Protein AF-A0A5B7EPD0-F1 (afdb_monomer_lite)

Foldseek 3Di:
DFQDKDFWADDPDPVPPLAADDDFDPCLLPQKDDPVQKDKDKDDPDDDDVNLHDDDDDPPCSVDDHDQDDDDPGHHIHGTIMIMDGDLPIAGHDCPVHSSPVSQVVVQVVCVVVVNPDDGSVRVRVVRDDDDDDDHDHD

Organism: Portunus trituberculatus (NCBI:txid210409)

Secondary structure (DSSP, 8-state):
-EEEEEE--PPPP-SSSTT-PPS--GGGG--EE-GGGEEEEEE-SS---TTTT-----TTGGGS--PPP---S-------EEEEEE-TT-EEPP-TTSTTHHHHHHHHHHHHHTT--S--HHHHHHHH-B--SS-----

Structure (mmCIF, N/CA/C/O backbone):
data_AF-A0A5B7EPD0-F1
#
_entry.id   AF-A0A5B7EPD0-F1
#
loop_
_atom_site.group_PDB
_atom_site.id
_atom_site.type_symbol
_atom_site.label_atom_id
_atom_site.label_alt_id
_atom_site.label_comp_id
_atom_site.label_asym_id
_atom_site.label_entity_id
_atom_site.label_seq_id
_atom_site.pdbx_PDB_ins_code
_atom_site.Cartn_x
_atom_site.Cartn_y
_atom_site.Cartn_z
_atom_site.occupancy
_atom_site.B_iso_or_equiv
_atom_site.auth_seq_id
_atom_site.auth_comp_id
_atom_site.auth_asym_id
_atom_site.auth_atom_id
_atom_site.pdbx_PDB_model_num
ATOM 1 N N . MET A 1 1 ? -12.508 -1.463 1.578 1.00 96.00 1 MET A N 1
ATOM 2 C CA . MET A 1 1 ? -12.039 -0.069 1.453 1.00 96.00 1 MET A CA 1
ATOM 3 C C . MET A 1 1 ? -11.020 0.059 0.327 1.00 96.00 1 MET A C 1
ATOM 5 O O . MET A 1 1 ? -10.185 -0.827 0.184 1.00 96.00 1 MET A O 1
ATOM 9 N N . ALA A 1 2 ? -11.069 1.138 -0.455 1.00 96.88 2 ALA A N 1
ATOM 10 C CA . ALA A 1 2 ? -9.892 1.661 -1.152 1.00 96.88 2 ALA A CA 1
ATOM 11 C C . ALA A 1 2 ? -9.134 2.552 -0.163 1.00 96.88 2 ALA A C 1
ATOM 13 O O . ALA A 1 2 ? -9.731 3.458 0.415 1.00 96.88 2 ALA A O 1
ATOM 14 N N . MET A 1 3 ? -7.854 2.266 0.065 1.00 96.56 3 MET A N 1
ATOM 15 C CA . MET A 1 3 ? -7.037 2.932 1.088 1.00 96.56 3 MET A CA 1
ATOM 16 C C . MET A 1 3 ? -6.075 3.941 0.470 1.00 96.56 3 MET A C 1
ATOM 18 O O . MET A 1 3 ? -5.915 5.053 0.969 1.00 96.56 3 MET A O 1
ATOM 22 N N . HIS A 1 4 ? -5.428 3.549 -0.626 1.00 94.88 4 HIS A N 1
ATOM 23 C CA . HIS A 1 4 ? -4.409 4.345 -1.294 1.00 94.88 4 HIS A CA 1
ATOM 24 C C . HIS A 1 4 ? -4.649 4.327 -2.802 1.00 94.88 4 HIS A C 1
ATOM 26 O O . HIS A 1 4 ? -5.023 3.294 -3.356 1.00 94.88 4 HIS A O 1
ATOM 32 N N . THR A 1 5 ? -4.448 5.460 -3.468 1.00 92.06 5 THR A N 1
ATOM 33 C CA . THR A 1 5 ? -4.597 5.616 -4.918 1.00 92.06 5 THR A CA 1
ATOM 34 C C . THR A 1 5 ? -3.416 6.416 -5.448 1.00 92.06 5 THR A C 1
ATOM 36 O O . THR A 1 5 ? -3.101 7.486 -4.929 1.00 92.06 5 THR A O 1
ATOM 39 N N . MET A 1 6 ? -2.758 5.901 -6.485 1.00 90.62 6 MET A N 1
ATOM 40 C CA . MET A 1 6 ? -1.645 6.576 -7.146 1.00 90.62 6 MET A CA 1
ATOM 41 C C . MET A 1 6 ? -1.818 6.522 -8.655 1.00 90.62 6 MET A C 1
ATOM 43 O O . MET A 1 6 ? -2.013 5.446 -9.217 1.00 90.62 6 MET A O 1
ATOM 47 N N . LEU A 1 7 ? -1.641 7.670 -9.306 1.00 86.69 7 LEU A N 1
ATOM 48 C CA . LEU A 1 7 ? -1.167 7.738 -10.682 1.00 86.69 7 LEU A CA 1
ATOM 49 C C . LEU A 1 7 ? 0.279 8.231 -10.605 1.00 86.69 7 LEU A C 1
ATOM 51 O O . LEU A 1 7 ? 0.543 9.369 -10.226 1.00 86.69 7 LEU A O 1
ATOM 55 N N . ILE A 1 8 ? 1.213 7.332 -10.879 1.00 83.12 8 ILE A N 1
ATOM 56 C CA . ILE A 1 8 ? 2.656 7.559 -10.755 1.00 83.12 8 ILE A CA 1
ATOM 57 C C . ILE A 1 8 ? 3.147 8.263 -12.058 1.00 83.12 8 ILE A C 1
ATOM 59 O O . ILE A 1 8 ? 2.374 8.334 -13.015 1.00 83.12 8 ILE A O 1
ATOM 63 N N . ASN A 1 9 ? 4.377 8.805 -12.180 1.00 79.56 9 ASN A N 1
ATOM 64 C CA . ASN A 1 9 ? 4.868 9.380 -13.459 1.00 79.56 9 ASN A CA 1
ATOM 65 C C . ASN A 1 9 ? 6.347 9.115 -13.789 1.00 79.56 9 ASN A C 1
ATOM 67 O O . ASN A 1 9 ? 7.182 9.270 -12.922 1.00 79.56 9 ASN A O 1
ATOM 71 N N . LYS A 1 10 ? 6.678 8.728 -15.033 1.00 68.62 10 LYS A N 1
ATOM 72 C CA . LYS A 1 10 ? 8.036 8.385 -15.479 1.00 68.62 10 LYS A CA 1
ATOM 73 C C . LYS A 1 10 ? 8.710 9.562 -16.208 1.00 68.62 10 LYS A C 1
ATOM 75 O O . LYS A 1 10 ? 8.200 9.951 -17.258 1.00 68.62 10 LYS A O 1
ATOM 80 N N . PRO A 1 11 ? 9.907 10.011 -15.788 1.00 64.12 11 PRO A N 1
ATOM 81 C CA . PRO A 1 11 ? 10.916 10.462 -16.737 1.00 64.12 11 PRO A CA 1
ATOM 82 C C . PRO A 1 11 ? 11.653 9.255 -17.358 1.00 64.12 11 PRO A C 1
ATOM 84 O O . PRO A 1 11 ? 11.981 8.306 -16.638 1.00 64.12 11 PRO A O 1
ATOM 87 N N . PRO A 1 12 ? 11.954 9.259 -18.668 1.00 61.62 12 PRO A N 1
ATOM 88 C CA . PRO A 1 12 ? 12.868 8.282 -19.258 1.00 61.62 12 PRO A CA 1
ATOM 89 C C . PRO A 1 12 ? 14.141 8.139 -18.414 1.00 61.62 12 PRO A C 1
ATOM 91 O O . PRO A 1 12 ? 14.619 9.122 -17.850 1.00 61.62 12 PRO A O 1
ATOM 94 N N . ASP A 1 13 ? 14.687 6.927 -18.314 1.00 61.44 13 ASP A N 1
ATOM 95 C CA . ASP A 1 13 ? 15.985 6.740 -17.663 1.00 61.44 13 ASP A CA 1
ATOM 96 C C . ASP A 1 13 ? 17.066 7.377 -18.554 1.00 61.44 13 ASP A C 1
ATOM 98 O O . ASP A 1 13 ? 17.181 6.964 -19.711 1.00 61.44 13 ASP A O 1
ATOM 102 N N . PRO A 1 14 ? 17.859 8.356 -18.080 1.00 61.84 14 PRO A N 1
ATOM 103 C CA . PRO A 1 14 ? 18.910 8.970 -18.891 1.00 61.84 14 PRO A CA 1
ATOM 104 C C . PRO A 1 14 ? 20.158 8.071 -19.026 1.00 61.84 14 PRO A C 1
ATOM 106 O O . PRO A 1 14 ? 21.208 8.536 -19.461 1.00 61.84 14 PRO A O 1
ATOM 109 N N . GLY A 1 15 ? 20.069 6.790 -18.643 1.00 59.56 15 GLY A N 1
ATOM 110 C CA . GLY A 1 15 ? 21.152 5.801 -18.682 1.00 59.56 15 GLY A CA 1
ATOM 111 C C . GLY A 1 15 ? 21.866 5.617 -17.339 1.00 59.56 15 GLY A C 1
ATOM 112 O O . GLY A 1 15 ? 22.681 4.709 -17.187 1.00 59.56 15 GLY A O 1
ATOM 113 N N . THR A 1 16 ? 21.532 6.441 -16.347 1.00 59.38 16 THR A N 1
ATOM 114 C CA . THR A 1 16 ? 22.122 6.464 -14.999 1.00 59.38 16 THR A CA 1
ATOM 115 C C . THR A 1 16 ? 21.513 5.434 -14.048 1.00 59.38 16 THR A C 1
ATOM 117 O O . THR A 1 16 ? 22.006 5.274 -12.935 1.00 59.38 16 THR A O 1
ATOM 120 N N . ARG A 1 17 ? 20.430 4.746 -14.443 1.00 56.56 17 ARG A N 1
ATOM 121 C CA . ARG A 1 17 ? 19.606 3.873 -13.580 1.00 56.56 17 ARG A CA 1
ATOM 122 C C . ARG A 1 17 ? 18.891 4.608 -12.444 1.00 56.56 17 ARG A C 1
ATOM 124 O O . ARG A 1 17 ? 18.197 3.961 -11.658 1.00 56.56 17 ARG A O 1
ATOM 131 N N . THR A 1 18 ? 18.953 5.941 -12.398 1.00 52.03 18 THR A N 1
ATOM 132 C CA . THR A 1 18 ? 18.246 6.790 -11.423 1.00 52.03 18 THR A CA 1
ATOM 133 C C . THR A 1 18 ? 16.755 6.922 -11.765 1.00 52.03 18 THR A C 1
ATOM 135 O O . THR A 1 18 ? 16.179 8.001 -11.738 1.00 52.03 18 THR A O 1
ATOM 138 N N . SER A 1 19 ? 16.091 5.814 -12.103 1.00 53.56 19 SER A N 1
ATOM 139 C CA . SER A 1 19 ? 14.648 5.776 -12.365 1.00 53.56 19 SER A CA 1
ATOM 140 C C . SER A 1 19 ? 13.935 4.544 -11.788 1.00 53.56 19 SER A C 1
ATOM 142 O O . SER A 1 19 ? 12.737 4.366 -12.038 1.00 53.56 19 SER A O 1
ATOM 144 N N . ARG A 1 20 ? 14.645 3.667 -11.060 1.00 61.88 20 ARG A N 1
ATOM 145 C CA . ARG A 1 20 ? 14.086 2.416 -10.520 1.00 61.88 20 ARG A CA 1
ATOM 146 C C . ARG A 1 20 ? 13.667 2.630 -9.074 1.00 61.88 20 ARG A C 1
ATOM 148 O O . ARG A 1 20 ? 14.521 2.822 -8.227 1.00 61.88 20 ARG A O 1
ATOM 155 N N . HIS A 1 21 ? 12.377 2.538 -8.777 1.00 68.38 21 HIS A N 1
ATOM 156 C CA . HIS A 1 21 ? 11.937 2.535 -7.382 1.00 68.38 21 HIS A CA 1
ATOM 157 C C . HIS A 1 21 ? 12.649 1.405 -6.602 1.00 68.38 21 HIS A C 1
ATOM 159 O O . HIS A 1 21 ? 12.774 0.308 -7.162 1.00 68.38 21 HIS A O 1
ATOM 165 N N . PRO A 1 22 ? 13.127 1.636 -5.363 1.00 75.50 22 PRO A N 1
ATOM 166 C CA . PRO A 1 22 ? 13.811 0.606 -4.589 1.00 75.50 22 PRO A CA 1
ATOM 167 C C . PRO A 1 22 ? 12.909 -0.606 -4.342 1.00 75.50 22 PRO A C 1
ATOM 169 O O . PRO A 1 22 ? 11.679 -0.503 -4.359 1.00 75.50 22 PRO A O 1
ATOM 172 N N . MET A 1 23 ? 13.518 -1.762 -4.076 1.00 83.25 23 MET A N 1
ATOM 173 C CA . MET A 1 23 ? 12.774 -2.910 -3.555 1.00 83.25 23 MET A CA 1
ATOM 174 C C . MET A 1 23 ? 12.232 -2.550 -2.170 1.00 83.25 23 MET A C 1
ATOM 176 O O . MET A 1 23 ? 13.001 -2.188 -1.287 1.00 83.25 23 MET A O 1
ATOM 180 N N . HIS A 1 24 ? 10.919 -2.644 -1.989 1.00 87.94 24 HIS A N 1
ATOM 181 C CA . HIS A 1 24 ? 10.232 -2.287 -0.749 1.00 87.94 24 HIS A CA 1
ATOM 182 C C . HIS A 1 24 ? 9.001 -3.181 -0.551 1.00 87.94 24 HIS A C 1
ATOM 184 O O . HIS A 1 24 ? 8.587 -3.918 -1.451 1.00 87.94 24 HIS A O 1
ATOM 190 N N . GLN A 1 25 ? 8.401 -3.103 0.634 1.00 92.38 25 GLN A N 1
ATOM 191 C CA . GLN A 1 25 ? 7.098 -3.689 0.931 1.00 92.38 25 GLN A CA 1
ATOM 192 C C . GLN A 1 25 ? 6.104 -2.545 1.159 1.00 92.38 25 GLN A C 1
ATOM 194 O O . GLN A 1 25 ? 6.259 -1.800 2.123 1.00 92.38 25 GLN A O 1
ATOM 199 N N . ASP A 1 26 ? 5.059 -2.434 0.327 1.00 94.56 26 ASP A N 1
ATOM 200 C CA . ASP A 1 26 ? 3.981 -1.429 0.468 1.00 94.56 26 ASP A CA 1
ATOM 201 C C . ASP A 1 26 ? 3.449 -1.322 1.912 1.00 94.56 26 ASP A C 1
ATOM 203 O O . ASP A 1 26 ? 3.138 -0.241 2.411 1.00 94.56 26 ASP A O 1
ATOM 207 N N . LEU A 1 27 ? 3.395 -2.464 2.610 1.00 95.81 27 LEU A N 1
ATOM 208 C CA . LEU A 1 27 ? 2.942 -2.593 3.994 1.00 95.81 27 LEU A CA 1
ATOM 209 C C . LEU A 1 27 ? 3.707 -1.691 4.982 1.00 95.81 27 LEU A C 1
ATOM 211 O O . LEU A 1 27 ? 3.126 -1.316 5.998 1.00 95.81 27 LEU A O 1
ATOM 215 N N . HIS A 1 28 ? 4.954 -1.303 4.683 1.00 93.44 28 HIS A N 1
ATOM 216 C CA . HIS A 1 28 ? 5.724 -0.339 5.477 1.00 93.44 28 HIS A CA 1
ATOM 217 C C . HIS A 1 28 ? 4.987 1.002 5.630 1.00 93.44 28 HIS A C 1
ATOM 219 O O . HIS A 1 28 ? 4.998 1.597 6.705 1.00 93.44 28 HIS A O 1
ATOM 225 N N . TYR A 1 29 ? 4.260 1.438 4.601 1.00 92.94 29 TYR A N 1
ATOM 226 C CA . TYR A 1 29 ? 3.498 2.688 4.614 1.00 92.94 29 TYR A CA 1
ATOM 227 C C . TYR A 1 29 ? 2.107 2.548 5.255 1.00 92.94 29 TYR A C 1
ATOM 229 O O . TYR A 1 29 ? 1.434 3.554 5.485 1.00 92.94 29 TYR A O 1
ATOM 237 N N . PHE A 1 30 ? 1.644 1.323 5.533 1.00 96.19 30 PHE A N 1
ATOM 238 C CA . PHE A 1 30 ? 0.260 1.043 5.929 1.00 96.19 30 PHE A CA 1
ATOM 239 C C . PHE A 1 30 ? 0.152 0.702 7.427 1.00 96.19 30 PHE A C 1
ATOM 241 O O . PHE A 1 30 ? 0.593 -0.377 7.843 1.00 96.19 30 PHE A O 1
ATOM 248 N N . PRO A 1 31 ? -0.489 1.552 8.254 1.00 96.44 31 PRO A N 1
ATOM 249 C CA . PRO A 1 31 ? -0.713 1.297 9.677 1.00 96.44 31 PRO A CA 1
ATOM 250 C C . PRO A 1 31 ? -1.984 0.467 9.921 1.00 96.44 31 PRO A C 1
ATOM 252 O O . PRO A 1 31 ? -2.710 0.716 10.878 1.00 96.44 31 PRO A O 1
ATOM 255 N N . PHE A 1 32 ? -2.304 -0.495 9.050 1.00 97.44 32 PHE A N 1
ATOM 256 C CA . PHE A 1 32 ? -3.483 -1.356 9.195 1.00 97.44 32 PHE A CA 1
ATOM 257 C C . PHE A 1 32 ? -3.178 -2.832 8.917 1.00 97.44 32 PHE A C 1
ATOM 259 O O . PHE A 1 32 ? -2.240 -3.164 8.184 1.00 97.44 32 PHE A O 1
ATOM 266 N N . ARG A 1 33 ? -3.926 -3.731 9.567 1.00 97.75 33 ARG A N 1
ATOM 267 C CA . ARG A 1 33 ? -3.695 -5.190 9.618 1.00 97.75 33 ARG A CA 1
ATOM 268 C C . ARG A 1 33 ? -5.028 -5.963 9.667 1.00 97.75 33 ARG A C 1
ATOM 270 O O . ARG A 1 33 ? -6.035 -5.366 10.030 1.00 97.75 33 ARG A O 1
ATOM 277 N N . PRO A 1 34 ? -5.063 -7.270 9.339 1.00 97.62 34 PRO A N 1
ATOM 278 C CA . PRO A 1 34 ? -3.947 -8.133 8.940 1.00 97.62 34 PRO A CA 1
ATOM 279 C C . PRO A 1 34 ? -3.520 -7.942 7.477 1.00 97.62 34 PRO A C 1
ATOM 281 O O . PRO A 1 34 ? -4.323 -7.627 6.601 1.00 97.62 34 PRO A O 1
ATOM 284 N N . ALA A 1 35 ? -2.229 -8.154 7.204 1.00 96.75 35 ALA A N 1
ATOM 285 C CA . ALA A 1 35 ? -1.629 -7.885 5.893 1.00 96.75 35 ALA A CA 1
ATOM 286 C C . ALA A 1 35 ? -2.187 -8.770 4.762 1.00 96.75 35 ALA A C 1
ATOM 288 O O . ALA A 1 35 ? -2.309 -8.319 3.629 1.00 96.75 35 ALA A O 1
ATOM 289 N N . ASN A 1 36 ? -2.600 -10.002 5.074 1.00 96.81 36 ASN A N 1
ATOM 290 C CA . ASN A 1 36 ? -3.217 -10.929 4.118 1.00 96.81 36 ASN A CA 1
ATOM 291 C C . ASN A 1 36 ? -4.638 -10.523 3.671 1.00 96.81 36 ASN A C 1
ATOM 293 O O . ASN A 1 36 ? -5.217 -11.192 2.818 1.00 96.81 36 ASN A O 1
ATOM 297 N N . ARG A 1 37 ? -5.205 -9.446 4.232 1.00 97.88 37 ARG A N 1
ATOM 298 C CA . ARG A 1 37 ? -6.467 -8.828 3.793 1.00 97.88 37 ARG A CA 1
ATOM 299 C C . ARG A 1 37 ? -6.250 -7.471 3.105 1.00 97.88 37 ARG A C 1
ATOM 301 O O . ARG A 1 37 ? -7.192 -6.686 2.988 1.00 97.88 37 ARG A O 1
ATOM 308 N N . ILE A 1 38 ? -5.023 -7.209 2.642 1.00 98.12 38 ILE A N 1
ATOM 309 C CA . ILE A 1 38 ? -4.615 -6.034 1.862 1.00 98.12 38 ILE A CA 1
ATOM 310 C C . ILE A 1 38 ? -4.102 -6.513 0.495 1.00 98.12 38 ILE A C 1
ATOM 312 O O . ILE A 1 38 ? -3.396 -7.516 0.415 1.00 98.12 38 ILE A O 1
ATOM 316 N N . VAL A 1 39 ? -4.441 -5.807 -0.585 1.00 97.94 39 VAL A N 1
ATOM 317 C CA . VAL A 1 39 ? -3.980 -6.126 -1.945 1.00 97.94 39 VAL A CA 1
ATOM 318 C C . VAL A 1 39 ? -3.723 -4.858 -2.760 1.00 97.94 39 VAL A C 1
ATOM 320 O O . VAL A 1 39 ? -4.513 -3.914 -2.724 1.00 97.94 39 VAL A O 1
ATOM 323 N N . CYS A 1 40 ? -2.625 -4.840 -3.516 1.00 97.19 40 CYS A N 1
ATOM 324 C CA . CYS A 1 40 ? -2.371 -3.833 -4.543 1.00 97.19 40 CYS A CA 1
ATOM 325 C C . CYS A 1 40 ? -2.984 -4.291 -5.873 1.00 97.19 40 CYS A C 1
ATOM 327 O O . CYS A 1 40 ? -2.625 -5.349 -6.391 1.00 97.19 40 CYS A O 1
ATOM 329 N N . ALA A 1 41 ? -3.888 -3.493 -6.436 1.00 96.00 41 ALA A N 1
ATOM 330 C CA . ALA A 1 41 ? -4.290 -3.601 -7.831 1.00 96.00 41 ALA A CA 1
ATOM 331 C C . ALA A 1 41 ? -3.470 -2.589 -8.639 1.00 96.00 41 ALA A C 1
ATOM 333 O O . ALA A 1 41 ? -3.744 -1.388 -8.599 1.00 96.00 41 ALA A O 1
ATOM 334 N N . TRP A 1 42 ? -2.450 -3.073 -9.344 1.00 94.31 42 TRP A N 1
ATOM 335 C CA . TRP A 1 42 ? -1.614 -2.281 -10.245 1.00 94.31 42 TRP A CA 1
ATOM 336 C C . TRP A 1 42 ? -2.000 -2.587 -11.692 1.00 94.31 42 TRP A C 1
ATOM 338 O O . TRP A 1 42 ? -2.090 -3.757 -12.067 1.00 94.31 42 TRP A O 1
ATOM 348 N N . THR A 1 43 ? -2.204 -1.551 -12.506 1.00 93.25 43 THR A N 1
ATOM 349 C CA . THR A 1 43 ? -2.647 -1.697 -13.899 1.00 93.25 43 THR A CA 1
ATOM 350 C C . THR A 1 43 ? -1.718 -0.938 -14.840 1.00 93.25 43 THR A C 1
ATOM 352 O O . THR A 1 43 ? -1.495 0.268 -14.691 1.00 93.25 43 THR A O 1
ATOM 355 N N . ALA A 1 44 ? -1.209 -1.643 -15.852 1.00 91.06 44 ALA A N 1
ATOM 356 C CA . ALA A 1 44 ? -0.464 -1.039 -16.948 1.00 91.06 44 ALA A CA 1
ATOM 357 C C . ALA A 1 44 ? -1.395 -0.158 -17.800 1.00 91.06 44 ALA A C 1
ATOM 359 O O . ALA A 1 44 ? -2.447 -0.608 -18.248 1.00 91.06 44 ALA A O 1
ATOM 360 N N . MET A 1 45 ? -0.999 1.096 -18.030 1.00 91.06 45 MET A N 1
ATOM 361 C CA . MET A 1 45 ? -1.721 2.052 -18.892 1.00 91.06 45 MET A CA 1
ATOM 362 C C . MET A 1 45 ? -1.114 2.162 -20.305 1.00 91.06 45 MET A C 1
ATOM 364 O O . MET A 1 45 ? -1.575 2.943 -21.129 1.00 91.06 45 MET A O 1
ATOM 368 N N . GLU A 1 46 ? -0.054 1.402 -20.562 1.00 87.44 46 GLU A N 1
ATOM 369 C CA . GLU A 1 46 ? 0.755 1.352 -21.782 1.00 87.44 46 GLU A CA 1
ATOM 370 C C . GLU A 1 46 ? 1.449 -0.024 -21.835 1.00 87.44 46 GLU A C 1
ATOM 372 O O . GLU A 1 46 ? 1.380 -0.785 -20.866 1.00 87.44 46 GLU A O 1
ATOM 377 N N . ASN A 1 47 ? 2.134 -0.364 -22.929 1.00 88.94 47 ASN A N 1
ATOM 378 C CA . ASN A 1 47 ? 2.919 -1.602 -22.985 1.00 88.94 47 ASN A CA 1
ATOM 379 C C . ASN A 1 47 ? 4.124 -1.513 -22.038 1.00 88.94 47 ASN A C 1
ATOM 381 O O . ASN A 1 47 ? 4.961 -0.622 -22.176 1.00 88.94 47 ASN A O 1
ATOM 385 N N . VAL A 1 48 ? 4.239 -2.454 -21.099 1.00 85.50 48 VAL A N 1
ATOM 386 C CA . VAL A 1 48 ? 5.289 -2.467 -20.071 1.00 85.50 48 VAL A CA 1
ATOM 387 C C . VAL A 1 48 ? 6.159 -3.717 -20.219 1.00 85.50 48 VAL A C 1
ATOM 389 O O . VAL A 1 48 ? 5.645 -4.830 -20.291 1.00 85.50 48 VAL A O 1
ATOM 392 N N . ASN A 1 49 ? 7.479 -3.529 -20.274 1.00 83.25 49 ASN A N 1
ATOM 393 C CA . ASN A 1 49 ? 8.482 -4.576 -20.474 1.00 83.25 49 ASN A CA 1
ATOM 394 C C . ASN A 1 49 ? 9.723 -4.329 -19.586 1.00 83.25 49 ASN A C 1
ATOM 396 O O . ASN A 1 49 ? 9.779 -3.369 -18.817 1.00 83.25 49 ASN A O 1
ATOM 400 N N . THR A 1 50 ? 10.724 -5.207 -19.655 1.00 82.19 50 THR A N 1
ATOM 401 C CA . THR A 1 50 ? 11.952 -5.096 -18.847 1.00 82.19 50 THR A CA 1
ATOM 402 C C . THR A 1 50 ? 12.782 -3.855 -19.186 1.00 82.19 50 THR A C 1
ATOM 404 O O . THR A 1 50 ? 13.319 -3.218 -18.282 1.00 82.19 50 THR A O 1
ATOM 407 N N . GLU A 1 51 ? 12.849 -3.480 -20.464 1.00 78.44 51 GLU A N 1
ATOM 408 C CA . GLU A 1 51 ? 13.595 -2.318 -20.967 1.00 78.44 51 GLU A CA 1
ATOM 409 C C . GLU A 1 51 ? 13.004 -0.994 -20.464 1.00 78.44 51 GLU A C 1
ATOM 411 O O . GLU A 1 51 ? 13.737 -0.101 -20.044 1.00 78.44 51 GLU A O 1
ATOM 416 N N . ASN A 1 52 ? 11.671 -0.883 -20.434 1.00 75.44 52 ASN A N 1
ATOM 417 C CA . ASN A 1 52 ? 10.951 0.292 -19.944 1.00 75.44 52 ASN A CA 1
ATOM 418 C C . ASN A 1 52 ? 10.591 0.228 -18.442 1.00 75.44 52 ASN A C 1
ATOM 420 O O . ASN A 1 52 ? 9.872 1.094 -17.926 1.00 75.44 52 ASN A O 1
ATOM 424 N N . GLY A 1 53 ? 11.168 -0.734 -17.715 1.00 74.69 53 GLY A N 1
ATOM 425 C CA . GLY A 1 53 ? 11.101 -0.826 -16.259 1.00 74.69 53 GLY A CA 1
ATOM 426 C C . GLY A 1 53 ? 9.744 -1.289 -15.736 1.00 74.69 53 GLY A C 1
ATOM 427 O O . GLY A 1 53 ? 9.067 -0.548 -15.019 1.00 74.69 53 GLY A O 1
ATOM 428 N N . CYS A 1 54 ? 9.371 -2.520 -16.086 1.00 84.38 54 CYS A N 1
ATOM 429 C CA . CYS A 1 54 ? 8.287 -3.266 -15.457 1.00 84.38 54 CYS A CA 1
ATOM 430 C C . CYS A 1 54 ? 8.470 -3.426 -13.939 1.00 84.38 54 CYS A C 1
ATOM 432 O O . CYS A 1 54 ? 9.551 -3.204 -13.391 1.00 84.38 54 CYS A O 1
ATOM 434 N N . LEU A 1 55 ? 7.406 -3.860 -13.255 1.00 87.50 55 LEU A N 1
ATOM 435 C CA . LEU A 1 55 ? 7.528 -4.310 -11.871 1.00 87.50 55 LEU A CA 1
ATOM 436 C C . LEU A 1 55 ? 8.472 -5.516 -11.789 1.00 87.50 55 LEU A C 1
ATOM 438 O O . LEU A 1 55 ? 8.399 -6.435 -12.606 1.00 87.50 55 LEU A O 1
ATOM 442 N N . PHE A 1 56 ? 9.315 -5.515 -10.763 1.00 87.00 56 PHE A N 1
ATOM 443 C CA . PHE A 1 56 ? 10.088 -6.672 -10.331 1.00 87.00 56 PHE A CA 1
ATOM 444 C C . PHE A 1 56 ? 9.495 -7.169 -9.016 1.00 87.00 56 PHE A C 1
ATOM 446 O O . PHE A 1 56 ? 9.104 -6.376 -8.162 1.00 87.00 56 PHE A O 1
ATOM 453 N N . VAL A 1 57 ? 9.415 -8.487 -8.858 1.00 91.69 57 VAL A N 1
ATOM 454 C CA . VAL A 1 57 ? 8.903 -9.136 -7.647 1.00 91.69 57 VAL A CA 1
ATOM 455 C C . VAL A 1 57 ? 9.867 -10.232 -7.221 1.00 91.69 57 VAL A C 1
ATOM 457 O O . VAL A 1 57 ? 10.496 -10.866 -8.066 1.00 91.69 57 VAL A O 1
ATOM 460 N N . LEU A 1 58 ? 9.954 -10.479 -5.914 1.00 91.94 58 LEU A N 1
ATOM 461 C CA . LEU A 1 58 ? 10.627 -11.649 -5.355 1.00 91.94 58 LEU A CA 1
ATOM 462 C C . LEU A 1 58 ? 9.552 -12.692 -4.998 1.00 91.94 58 LEU A C 1
ATOM 464 O O . LEU A 1 58 ? 8.834 -12.499 -4.013 1.00 91.94 58 LEU A O 1
ATOM 468 N N . PRO A 1 59 ? 9.367 -13.769 -5.787 1.00 96.81 59 PRO A N 1
ATOM 469 C CA . PRO A 1 59 ? 8.302 -14.734 -5.535 1.00 96.81 59 PRO A CA 1
ATOM 470 C C . PRO A 1 59 ? 8.409 -15.352 -4.136 1.00 96.81 59 PRO A C 1
ATOM 472 O O . PRO A 1 59 ? 9.478 -15.766 -3.702 1.00 96.81 59 PRO A O 1
ATOM 475 N N . GLY A 1 60 ? 7.282 -15.415 -3.425 1.00 96.62 60 GLY A N 1
ATOM 476 C CA . GLY A 1 60 ? 7.211 -15.964 -2.066 1.00 96.62 60 GLY A CA 1
ATOM 477 C C . GLY A 1 60 ? 7.529 -14.986 -0.926 1.00 96.62 60 GLY A C 1
ATOM 478 O O . GLY A 1 60 ? 7.183 -15.305 0.209 1.00 96.62 60 GLY A O 1
ATOM 479 N N . SER A 1 61 ? 8.076 -13.789 -1.188 1.00 94.88 61 SER A N 1
ATOM 480 C CA . SER A 1 61 ? 8.426 -12.813 -0.133 1.00 94.88 61 SER A CA 1
ATOM 481 C C . SER A 1 61 ? 7.239 -12.370 0.735 1.00 94.88 61 SER A C 1
ATOM 483 O O . SER A 1 61 ? 7.413 -12.065 1.909 1.00 94.88 61 SER A O 1
ATOM 485 N N . HIS A 1 62 ? 6.013 -12.428 0.203 1.00 95.88 62 HIS A N 1
ATOM 486 C CA . HIS A 1 62 ? 4.762 -12.171 0.932 1.00 95.88 62 HIS A CA 1
ATOM 487 C C . HIS A 1 62 ? 4.501 -13.120 2.122 1.00 95.88 62 HIS A C 1
ATOM 489 O O . HIS A 1 62 ? 3.563 -12.890 2.880 1.00 95.88 62 HIS A O 1
ATOM 495 N N . LYS A 1 63 ? 5.278 -14.204 2.260 1.00 95.75 63 LYS A N 1
ATOM 496 C CA . LYS A 1 63 ? 5.234 -15.136 3.400 1.00 95.75 63 LYS A CA 1
ATOM 497 C C . LYS A 1 63 ? 6.238 -14.787 4.506 1.00 95.75 63 LYS A C 1
ATOM 499 O O . LYS A 1 63 ? 6.218 -15.436 5.548 1.00 95.75 63 LYS A O 1
ATOM 504 N N . GLY A 1 64 ? 7.138 -13.836 4.251 1.00 93.69 64 GLY A N 1
ATOM 505 C CA . GLY A 1 64 ? 8.115 -13.342 5.217 1.00 93.69 64 GLY A CA 1
ATOM 506 C C . GLY A 1 64 ? 7.517 -12.334 6.199 1.00 93.69 64 GLY A C 1
ATOM 507 O O . GLY A 1 64 ? 6.301 -12.143 6.271 1.00 93.69 64 GLY A O 1
ATOM 508 N N . VAL A 1 65 ? 8.395 -11.679 6.954 1.00 93.88 65 VAL A N 1
ATOM 509 C CA . VAL A 1 65 ? 8.030 -10.589 7.868 1.00 93.88 65 VAL A CA 1
ATOM 510 C C . VAL A 1 65 ? 8.013 -9.238 7.139 1.00 93.88 65 VAL A C 1
ATOM 512 O O . VAL A 1 65 ? 8.313 -9.147 5.947 1.00 93.88 65 VAL A O 1
ATOM 515 N N . LEU A 1 66 ? 7.616 -8.178 7.849 1.00 92.50 66 LEU A N 1
ATOM 516 C CA . LEU A 1 66 ? 7.880 -6.808 7.415 1.00 92.50 66 LEU A CA 1
ATOM 517 C C . LEU A 1 66 ? 9.335 -6.479 7.761 1.00 92.50 66 LEU A C 1
ATOM 519 O O . LEU A 1 66 ? 9.677 -6.411 8.941 1.00 92.50 66 LEU A O 1
ATOM 523 N N . GLU A 1 67 ? 10.164 -6.296 6.742 1.00 90.81 67 GLU A N 1
ATOM 524 C CA . GLU A 1 67 ? 11.577 -5.961 6.896 1.00 90.81 67 GLU A CA 1
ATOM 525 C C . GLU A 1 67 ? 11.765 -4.482 7.295 1.00 90.81 67 GLU A C 1
ATOM 527 O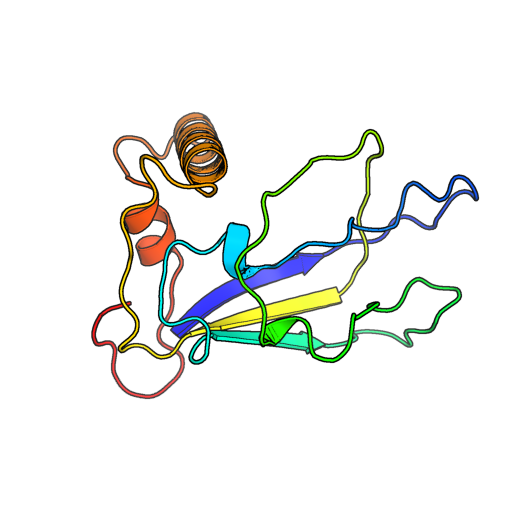 O . GLU A 1 67 ? 10.870 -3.651 7.075 1.00 90.81 67 GLU A O 1
ATOM 532 N N . PRO A 1 68 ? 12.920 -4.111 7.879 1.00 85.75 68 PRO A N 1
ATOM 533 C CA . PRO A 1 68 ? 13.322 -2.715 8.015 1.00 85.75 68 PRO A CA 1
ATOM 534 C C . PRO A 1 68 ? 13.364 -2.013 6.650 1.00 85.75 68 PRO A C 1
ATOM 536 O O . PRO A 1 68 ? 13.776 -2.598 5.650 1.00 85.75 68 PRO A O 1
ATOM 539 N N . HIS A 1 69 ? 12.943 -0.749 6.608 1.00 79.12 69 HIS A N 1
ATOM 540 C CA . HIS A 1 69 ? 12.974 0.055 5.389 1.00 79.12 69 HIS A CA 1
ATOM 541 C C . HIS A 1 69 ? 14.228 0.929 5.358 1.00 79.12 69 HIS A C 1
ATOM 543 O O . HIS A 1 69 ? 14.465 1.706 6.283 1.00 79.12 69 HIS A O 1
ATOM 549 N N . GLU A 1 70 ? 14.987 0.848 4.268 1.00 70.62 70 GLU A N 1
ATOM 550 C CA . GLU A 1 70 ? 16.153 1.692 4.010 1.00 70.62 70 GLU A CA 1
ATOM 551 C C . GLU A 1 70 ? 15.902 2.577 2.785 1.00 70.62 70 GLU A C 1
ATOM 553 O O . GLU A 1 70 ? 15.345 2.133 1.779 1.00 70.62 70 GLU A O 1
ATOM 558 N N . TYR A 1 71 ? 16.325 3.838 2.865 1.00 63.09 71 TYR A N 1
ATOM 559 C CA . TYR A 1 71 ? 16.329 4.761 1.733 1.00 63.09 71 TYR A CA 1
ATOM 560 C C . TYR A 1 71 ? 17.713 4.721 1.072 1.00 63.09 71 TYR A C 1
ATOM 562 O O . TYR A 1 71 ? 18.678 5.169 1.692 1.00 63.09 71 TYR A O 1
ATOM 570 N N . PRO A 1 72 ? 17.857 4.189 -0.154 1.00 64.00 72 PRO A N 1
ATOM 571 C CA . PRO A 1 72 ? 19.147 4.165 -0.823 1.00 64.00 72 PRO A CA 1
ATOM 572 C C . PRO A 1 72 ? 19.441 5.514 -1.509 1.00 64.00 72 PRO A C 1
ATOM 574 O O . PRO A 1 72 ? 18.529 6.273 -1.826 1.00 64.00 72 PRO A O 1
ATOM 577 N N . GLU A 1 73 ? 20.716 5.805 -1.773 1.00 57.50 73 GLU A N 1
ATOM 578 C CA . GLU A 1 73 ? 21.218 7.138 -2.175 1.00 57.50 73 GLU A CA 1
ATOM 579 C C . GLU A 1 73 ? 20.919 7.569 -3.640 1.00 57.50 73 GLU A C 1
ATOM 581 O O . GLU A 1 73 ? 21.765 8.162 -4.308 1.00 57.50 73 GLU A O 1
ATOM 586 N N . TRP A 1 74 ? 19.746 7.245 -4.199 1.00 57.44 74 TRP A N 1
ATOM 587 C CA . TRP A 1 74 ? 19.379 7.559 -5.592 1.00 57.44 74 TRP A CA 1
ATOM 588 C C . TRP A 1 74 ? 17.863 7.887 -5.733 1.00 57.44 74 TRP A C 1
ATOM 590 O O . TRP A 1 74 ? 17.033 7.324 -5.027 1.00 57.44 74 TRP A O 1
ATOM 600 N N . GLU A 1 75 ? 17.488 8.848 -6.603 1.00 45.44 75 GLU A N 1
ATOM 601 C CA . GLU A 1 75 ? 16.117 9.433 -6.714 1.00 45.44 75 GLU A CA 1
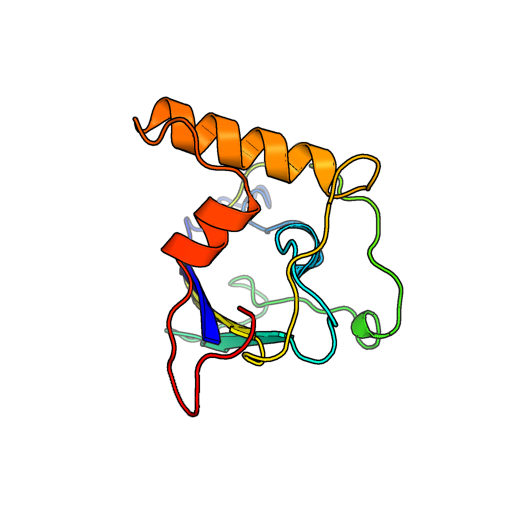ATOM 602 C C . GLU A 1 75 ? 15.337 8.998 -7.985 1.00 45.44 75 GLU A C 1
ATOM 604 O O . GLU A 1 75 ? 15.954 8.898 -9.049 1.00 45.44 75 GLU A O 1
ATOM 609 N N . HIS A 1 76 ? 14.001 8.752 -7.935 1.00 48.03 76 HIS A N 1
ATOM 610 C CA . HIS A 1 76 ? 13.221 8.042 -9.003 1.00 48.03 76 HIS A CA 1
ATOM 611 C C . HIS A 1 76 ? 11.706 8.337 -9.145 1.00 48.03 76 HIS A C 1
ATOM 613 O O . HIS A 1 76 ? 11.058 8.607 -8.140 1.00 48.03 76 HIS A O 1
ATOM 619 N N . PHE A 1 77 ? 11.102 8.037 -10.328 1.00 43.12 77 PHE A N 1
ATOM 620 C CA . PHE A 1 77 ? 9.637 7.831 -10.560 1.00 43.12 77 PHE A CA 1
ATOM 621 C C . PHE A 1 77 ? 9.283 6.976 -11.847 1.00 43.12 77 PHE A C 1
ATOM 623 O O . PHE A 1 77 ? 10.126 6.860 -12.738 1.00 43.12 77 PHE A O 1
ATOM 630 N N . ARG A 1 78 ? 8.056 6.393 -12.009 1.00 54.00 78 ARG A N 1
ATOM 631 C CA . ARG A 1 78 ? 7.537 5.621 -13.213 1.00 54.00 78 ARG A CA 1
ATOM 632 C C . ARG A 1 78 ? 5.991 5.702 -13.395 1.00 54.00 78 ARG A C 1
ATOM 634 O O . ARG A 1 78 ? 5.317 5.324 -12.460 1.00 54.00 78 ARG A O 1
ATOM 641 N N . LYS A 1 79 ? 5.381 6.068 -14.552 1.00 46.62 79 LYS A N 1
ATOM 642 C CA . LYS A 1 79 ? 3.898 6.040 -14.795 1.00 46.62 79 LYS A CA 1
ATOM 643 C C . LYS A 1 79 ? 3.298 4.644 -14.639 1.00 46.62 79 LYS A C 1
ATOM 645 O O . LYS A 1 79 ? 3.761 3.719 -15.303 1.00 46.62 79 LYS A O 1
ATOM 650 N N . ALA A 1 80 ? 2.242 4.559 -13.834 1.00 59.78 80 ALA A N 1
ATOM 651 C CA . ALA A 1 80 ? 1.264 3.477 -13.726 1.00 59.78 80 ALA A CA 1
ATOM 652 C C . ALA A 1 80 ? 0.069 3.989 -12.905 1.00 59.78 80 ALA A C 1
ATOM 654 O O . ALA A 1 80 ? 0.215 4.994 -12.203 1.00 59.78 80 ALA A O 1
ATOM 655 N N . ILE A 1 81 ? -1.070 3.291 -12.928 1.00 65.25 81 ILE A N 1
ATOM 656 C CA . ILE A 1 81 ? -2.109 3.479 -11.909 1.00 65.25 81 ILE A CA 1
ATOM 657 C C . ILE A 1 81 ? -2.087 2.300 -10.938 1.00 65.25 81 ILE A C 1
ATOM 659 O O . ILE A 1 81 ? -1.953 1.146 -11.345 1.00 65.25 81 ILE A O 1
ATOM 663 N N . SER A 1 82 ? -2.202 2.593 -9.646 1.00 84.56 82 SER A N 1
ATOM 664 C CA . SER A 1 82 ? -2.381 1.573 -8.616 1.00 84.56 82 SER A CA 1
ATOM 665 C C . SER A 1 82 ? -3.388 2.018 -7.567 1.00 84.56 82 SER A C 1
ATOM 667 O O . SER A 1 82 ? -3.503 3.206 -7.248 1.00 84.56 82 SER A O 1
ATOM 669 N N . CYS A 1 83 ? -4.127 1.050 -7.034 1.00 87.31 83 CYS A N 1
ATOM 670 C CA . CYS A 1 83 ? -4.953 1.237 -5.857 1.00 87.31 83 CYS A CA 1
ATOM 671 C C . CYS A 1 83 ? -4.721 0.095 -4.869 1.00 87.31 83 CYS A C 1
ATOM 673 O O . CYS A 1 83 ? -4.805 -1.081 -5.227 1.00 87.31 83 CYS A O 1
ATOM 675 N N . HIS A 1 84 ? -4.448 0.450 -3.617 1.00 95.69 84 HIS A N 1
ATOM 676 C CA . HIS A 1 84 ? -4.355 -0.500 -2.519 1.00 95.69 84 HIS A CA 1
ATOM 677 C C . HIS A 1 84 ? -5.711 -0.612 -1.840 1.00 95.69 84 HIS A C 1
ATOM 679 O O . HIS A 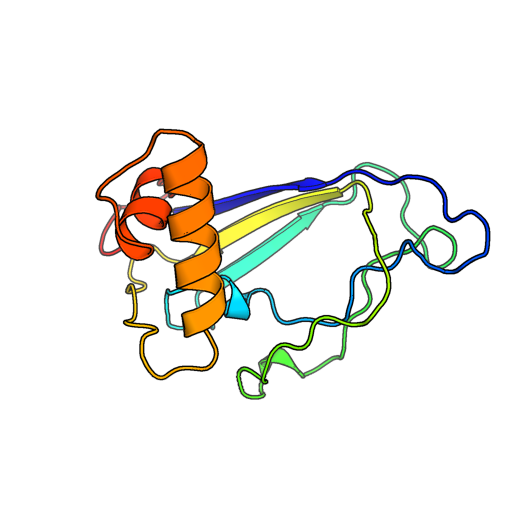1 84 ? -6.239 0.366 -1.300 1.00 95.69 84 HIS A O 1
ATOM 685 N N . TYR A 1 85 ? -6.261 -1.819 -1.860 1.00 96.81 85 TYR A N 1
ATOM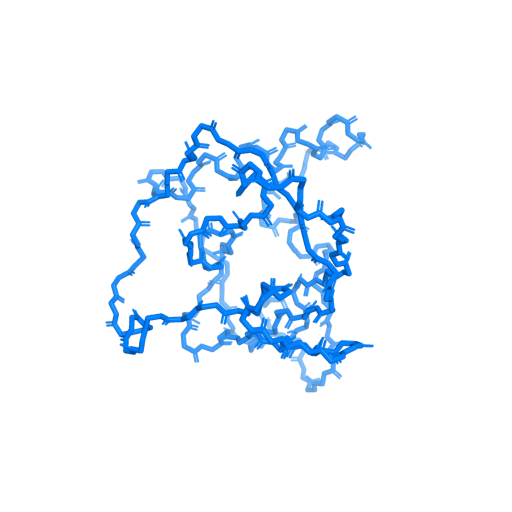 686 C CA . TYR A 1 85 ? -7.511 -2.165 -1.206 1.00 96.81 85 TYR A CA 1
ATOM 687 C C . TYR A 1 85 ? -7.233 -2.929 0.084 1.00 96.81 85 TYR A C 1
ATOM 689 O O . TYR A 1 85 ? -6.309 -3.737 0.153 1.00 96.81 85 TYR A O 1
ATOM 697 N N . ALA A 1 86 ? -8.076 -2.711 1.086 1.00 96.88 86 ALA A N 1
ATOM 698 C CA . ALA A 1 86 ? -8.114 -3.501 2.310 1.00 96.88 86 ALA A CA 1
ATOM 699 C C . ALA A 1 86 ? -9.552 -3.942 2.602 1.00 96.88 86 ALA A C 1
ATOM 701 O O . ALA A 1 86 ? -10.511 -3.242 2.250 1.00 96.88 86 ALA A O 1
ATOM 702 N N . ALA A 1 87 ? -9.716 -5.091 3.251 1.00 96.69 87 ALA A N 1
ATOM 703 C CA . ALA A 1 87 ? -10.997 -5.480 3.836 1.00 96.69 87 ALA A CA 1
ATOM 704 C C . ALA A 1 87 ? -11.437 -4.442 4.894 1.00 96.69 87 ALA A C 1
ATOM 706 O O . ALA A 1 87 ? -10.586 -3.864 5.569 1.00 96.69 87 ALA A O 1
ATOM 707 N N . SER A 1 88 ? -12.737 -4.147 5.012 1.00 95.88 88 SER A N 1
ATOM 708 C CA . SER A 1 88 ? -13.218 -3.107 5.942 1.00 95.88 88 SER A CA 1
ATOM 709 C C . SER A 1 88 ? -13.149 -3.535 7.407 1.00 95.88 88 SER A C 1
ATOM 711 O O . SER A 1 88 ? -13.182 -2.678 8.282 1.00 95.88 88 SER A O 1
ATOM 713 N N . GLU A 1 89 ? -13.001 -4.832 7.676 1.00 97.12 89 GLU A N 1
ATOM 714 C CA . GLU A 1 89 ? -12.839 -5.403 9.017 1.00 97.12 89 GLU A CA 1
ATOM 715 C C . GLU A 1 89 ? -11.391 -5.346 9.536 1.00 97.12 89 GLU A C 1
ATOM 717 O O . GL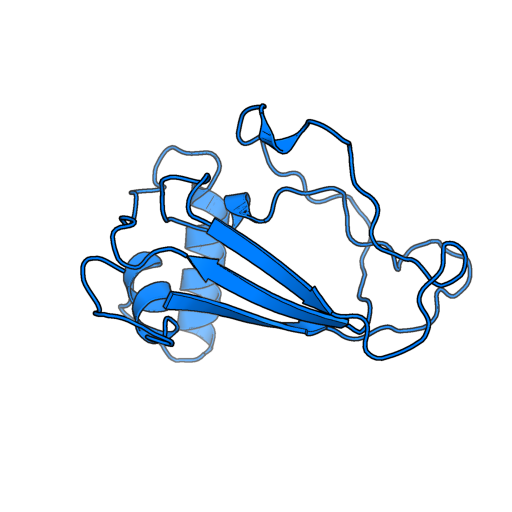U A 1 89 ? -11.146 -5.689 10.690 1.00 97.12 89 GLU A O 1
ATOM 722 N N . CYS A 1 90 ? -10.427 -4.934 8.704 1.00 97.62 90 CYS A N 1
ATOM 723 C CA . CYS A 1 90 ? -9.056 -4.677 9.144 1.00 97.62 90 CYS A CA 1
ATOM 724 C C . CYS A 1 90 ? -9.011 -3.574 10.218 1.00 97.62 90 CYS A C 1
ATOM 726 O O . CYS A 1 90 ? -9.898 -2.732 10.312 1.00 97.62 90 CYS A O 1
ATOM 728 N N . GLU A 1 91 ? -7.948 -3.539 11.011 1.00 97.12 91 GLU A N 1
ATOM 729 C CA . GLU A 1 91 ? -7.800 -2.601 12.124 1.00 97.12 91 GLU A CA 1
ATOM 730 C C . GLU A 1 91 ? -6.551 -1.740 11.964 1.00 97.12 91 GLU A C 1
ATOM 732 O O . GLU A 1 91 ? -5.530 -2.192 11.441 1.00 97.12 91 GLU A O 1
ATOM 737 N N . TYR A 1 92 ? -6.635 -0.497 12.439 1.00 96.69 92 TYR A N 1
ATOM 738 C CA . TYR A 1 92 ? -5.486 0.394 12.554 1.00 96.69 92 TYR A CA 1
ATOM 739 C C . TYR A 1 92 ? -4.625 0.005 13.755 1.00 96.69 92 TYR A C 1
ATOM 741 O O . TYR A 1 92 ? -5.129 -0.026 14.879 1.00 96.69 92 TYR A O 1
ATOM 749 N N . ILE A 1 93 ? -3.335 -0.224 13.522 1.00 96.00 93 ILE A N 1
ATOM 750 C CA . ILE A 1 93 ? -2.351 -0.547 14.560 1.00 96.00 93 ILE A CA 1
ATOM 751 C C . ILE A 1 93 ? -1.639 0.713 15.063 1.00 96.00 93 ILE A C 1
ATOM 753 O O . ILE A 1 93 ? -1.479 1.685 14.324 1.00 96.00 93 ILE A O 1
ATOM 757 N N . ASP A 1 94 ? -1.184 0.682 16.315 1.00 94.88 94 ASP A N 1
ATOM 758 C CA . ASP A 1 94 ? -0.180 1.634 16.788 1.00 94.88 94 ASP A CA 1
ATOM 759 C C . ASP A 1 94 ? 1.180 1.268 16.177 1.00 94.88 94 ASP A C 1
ATOM 761 O O . ASP A 1 94 ? 1.555 0.096 16.131 1.00 94.88 94 ASP A O 1
ATOM 765 N N . VAL A 1 95 ? 1.893 2.273 15.676 1.00 94.56 95 VAL A N 1
ATOM 766 C CA . VAL A 1 95 ? 3.194 2.126 15.006 1.00 94.56 95 VAL A CA 1
ATOM 767 C C . VAL A 1 95 ? 4.350 2.704 15.824 1.00 94.56 95 VAL A C 1
ATOM 769 O O . VAL A 1 95 ? 5.505 2.577 15.415 1.00 94.56 95 VAL A O 1
ATOM 772 N N . ARG A 1 96 ? 4.075 3.304 16.990 1.00 94.25 96 ARG A N 1
ATOM 773 C CA . ARG A 1 96 ? 5.104 3.783 17.926 1.00 94.25 96 ARG A CA 1
ATOM 774 C C . ARG A 1 96 ? 5.930 2.607 18.456 1.00 94.25 96 ARG A C 1
ATOM 776 O O . ARG A 1 96 ? 5.380 1.567 18.806 1.00 94.25 96 ARG A O 1
ATOM 783 N N . GLY A 1 97 ? 7.249 2.760 18.502 1.00 93.50 97 GLY A N 1
ATOM 784 C CA . GLY A 1 97 ? 8.196 1.701 18.852 1.00 93.50 97 GLY A CA 1
ATOM 785 C C . GLY A 1 97 ? 8.378 0.622 17.776 1.00 93.50 97 GLY A C 1
ATOM 786 O O . GLY A 1 97 ? 8.998 -0.401 18.056 1.00 93.50 97 GLY A O 1
ATOM 787 N N . THR A 1 98 ? 7.849 0.814 16.561 1.00 93.75 98 THR A N 1
ATOM 788 C CA . THR A 1 98 ? 7.969 -0.147 15.446 1.00 93.75 98 THR A CA 1
ATOM 789 C C . THR A 1 98 ? 8.825 0.410 14.307 1.00 93.75 98 THR A C 1
ATOM 791 O O . THR A 1 98 ? 9.082 1.612 14.234 1.00 93.75 98 THR A O 1
ATOM 794 N N . SER A 1 99 ? 9.192 -0.439 13.339 1.00 91.38 99 SER A N 1
ATOM 795 C CA . SER A 1 99 ? 9.861 -0.005 12.101 1.00 91.38 99 SER A CA 1
ATOM 796 C C . SER A 1 99 ? 9.046 0.994 11.263 1.00 91.38 99 SER A C 1
ATOM 798 O O . SER A 1 99 ? 9.604 1.621 10.368 1.00 91.38 99 SER A O 1
ATOM 800 N N . GLN A 1 100 ? 7.751 1.177 11.550 1.00 93.69 100 GLN A N 1
ATOM 801 C CA . GLN A 1 100 ? 6.859 2.122 10.869 1.00 93.69 100 GLN A CA 1
ATOM 802 C C . GLN A 1 100 ? 6.711 3.477 11.598 1.00 93.69 100 GLN A C 1
ATOM 804 O O . GLN A 1 100 ? 5.943 4.327 11.152 1.00 93.69 100 GLN A O 1
ATOM 809 N N . GLU A 1 101 ? 7.421 3.719 12.708 1.00 94.69 101 GLU A N 1
ATOM 810 C CA . GLU A 1 101 ? 7.291 4.981 13.457 1.00 94.69 101 GLU A CA 1
ATOM 811 C C . GLU A 1 101 ? 7.766 6.204 12.649 1.00 94.69 101 GLU A C 1
ATOM 813 O O . GLU A 1 101 ? 7.144 7.267 12.700 1.00 94.69 101 GLU A O 1
ATOM 818 N N . ASN A 1 102 ? 8.850 6.063 11.878 1.00 91.94 102 ASN A N 1
ATOM 819 C CA . ASN A 1 102 ? 9.429 7.175 11.118 1.00 91.94 102 ASN A CA 1
ATOM 820 C C . ASN A 1 102 ? 8.476 7.677 10.025 1.00 91.94 102 ASN A C 1
ATOM 822 O O . ASN A 1 102 ? 8.220 8.877 9.942 1.00 91.94 102 ASN A O 1
ATOM 826 N N . ILE A 1 103 ? 7.870 6.766 9.257 1.00 90.50 103 ILE A N 1
ATOM 827 C CA . ILE A 1 103 ? 6.922 7.135 8.200 1.00 90.50 103 ILE A CA 1
ATOM 828 C C . ILE A 1 103 ? 5.639 7.775 8.756 1.00 90.50 103 ILE A C 1
ATOM 830 O O . ILE A 1 103 ? 5.068 8.656 8.115 1.00 90.50 103 ILE A O 1
ATOM 834 N N . ALA A 1 104 ? 5.211 7.411 9.971 1.00 93.50 104 ALA A N 1
ATOM 835 C CA . ALA A 1 104 ? 4.104 8.094 10.640 1.00 93.50 104 ALA A CA 1
ATOM 836 C C . ALA A 1 104 ? 4.437 9.572 10.901 1.00 93.50 104 ALA A C 1
ATOM 838 O O . ALA A 1 104 ? 3.687 10.451 10.476 1.00 93.50 104 ALA A O 1
ATOM 839 N N . LYS A 1 105 ? 5.608 9.843 11.497 1.00 93.69 105 LYS A N 1
ATOM 840 C CA . LYS A 1 105 ? 6.102 11.207 11.756 1.00 93.69 105 LYS A CA 1
ATOM 841 C C . LYS A 1 105 ? 6.285 12.011 10.468 1.00 93.69 105 LYS A C 1
ATOM 843 O O . LYS A 1 105 ? 5.914 13.180 10.425 1.00 93.69 105 LYS A O 1
ATOM 848 N N . GLU A 1 106 ? 6.828 11.400 9.414 1.00 91.69 106 GLU A N 1
ATOM 849 C CA . GLU A 1 106 ? 6.985 12.037 8.098 1.00 91.69 106 GLU A CA 1
ATOM 850 C C . GLU A 1 106 ? 5.630 12.444 7.495 1.00 91.69 106 GLU A C 1
ATOM 852 O O . GLU A 1 106 ? 5.480 13.561 6.995 1.00 91.69 106 GLU A O 1
ATOM 857 N N . VAL A 1 107 ? 4.620 11.570 7.563 1.00 91.69 107 VAL A N 1
ATOM 858 C CA . VAL A 1 107 ? 3.282 11.843 7.013 1.00 91.69 107 VAL A CA 1
ATOM 859 C C . VAL A 1 107 ? 2.524 12.890 7.835 1.00 91.69 107 VAL A C 1
ATOM 861 O O . VAL A 1 107 ? 1.900 13.774 7.245 1.00 91.69 107 VAL A O 1
ATOM 864 N N . GLU A 1 108 ? 2.609 12.840 9.166 1.00 93.50 108 GLU A N 1
ATOM 865 C CA . GLU A 1 108 ? 2.052 13.860 10.068 1.00 93.50 108 GLU A CA 1
ATOM 866 C C . GLU A 1 108 ? 2.710 15.233 9.830 1.00 93.50 108 GLU A C 1
ATOM 868 O O . GLU A 1 108 ? 2.023 16.248 9.701 1.00 93.50 108 GLU A O 1
ATOM 873 N N . GLU A 1 109 ? 4.033 15.276 9.650 1.00 92.94 109 GLU A N 1
ATOM 874 C CA . GLU A 1 109 ? 4.769 16.501 9.327 1.00 92.94 109 GLU A CA 1
ATOM 875 C C . GLU A 1 109 ? 4.382 17.082 7.955 1.00 92.94 109 GLU A C 1
ATOM 877 O O . GLU A 1 109 ? 4.215 18.297 7.805 1.00 92.94 109 GLU A O 1
ATOM 882 N N . VAL A 1 110 ? 4.191 16.233 6.940 1.00 90.62 110 VAL A N 1
ATOM 883 C CA . VAL A 1 110 ? 3.708 16.663 5.617 1.00 90.62 110 VAL A CA 1
ATOM 884 C C . VAL A 1 110 ? 2.265 17.173 5.683 1.00 90.62 110 VAL A C 1
ATOM 886 O O . VAL A 1 110 ? 1.939 18.137 4.985 1.00 90.62 110 VAL A O 1
ATOM 889 N N . ALA A 1 111 ? 1.405 16.579 6.515 1.00 91.50 111 ALA A N 1
ATOM 890 C CA . ALA A 1 111 ? 0.045 17.065 6.748 1.00 91.50 111 ALA A CA 1
ATOM 891 C C . ALA A 1 111 ? 0.056 18.459 7.401 1.00 91.50 111 ALA A C 1
ATOM 893 O O . ALA A 1 111 ? -0.550 19.390 6.861 1.00 91.50 111 ALA A O 1
ATOM 894 N N . ARG A 1 112 ? 0.857 18.637 8.460 1.00 92.00 112 ARG A N 1
ATOM 895 C CA . ARG A 1 112 ? 1.067 19.913 9.163 1.00 92.00 112 ARG A CA 1
ATOM 896 C C . ARG A 1 112 ? 1.525 21.027 8.216 1.00 92.00 112 ARG A C 1
ATOM 898 O O . ARG A 1 112 ? 0.932 22.103 8.179 1.00 92.00 112 ARG A O 1
ATOM 905 N N . ARG A 1 113 ? 2.514 20.753 7.354 1.00 92.31 113 ARG A N 1
ATOM 906 C CA . ARG A 1 113 ? 2.990 21.701 6.316 1.00 92.31 113 ARG A CA 1
ATOM 907 C C . ARG A 1 113 ? 1.933 22.068 5.270 1.00 92.31 113 ARG A C 1
ATOM 909 O O . ARG A 1 113 ? 2.069 23.094 4.611 1.00 92.31 113 ARG A O 1
ATOM 916 N N . ARG A 1 114 ? 0.894 21.246 5.101 1.00 91.00 114 ARG A N 1
ATOM 917 C CA . ARG A 1 114 ? -0.250 21.492 4.204 1.00 91.00 114 ARG A CA 1
ATOM 918 C C . ARG A 1 114 ? -1.442 22.142 4.919 1.00 91.00 114 ARG A C 1
ATOM 920 O O . ARG A 1 114 ? -2.508 22.249 4.321 1.00 91.00 114 ARG A O 1
ATOM 927 N N . GLY A 1 115 ? -1.276 22.572 6.173 1.00 91.31 115 GLY A N 1
ATOM 928 C CA . GLY A 1 115 ? -2.333 23.187 6.981 1.00 91.31 115 GLY A CA 1
ATOM 929 C C . GLY A 1 115 ? -3.325 22.192 7.588 1.00 91.31 115 GLY A C 1
ATOM 930 O O . GLY A 1 115 ? -4.345 22.612 8.129 1.00 91.31 115 GLY A O 1
ATOM 931 N N . ILE A 1 116 ? -3.044 20.887 7.512 1.00 89.56 116 ILE A N 1
ATOM 932 C CA . ILE A 1 116 ? -3.823 19.838 8.176 1.00 89.56 116 ILE A CA 1
ATOM 933 C C . ILE A 1 116 ? -3.139 19.556 9.516 1.00 89.56 116 ILE A C 1
ATOM 935 O O . ILE A 1 116 ? -2.218 18.744 9.598 1.00 89.56 116 ILE A O 1
ATOM 939 N N . ASN A 1 117 ? -3.560 20.286 10.545 1.00 88.81 117 ASN A N 1
ATOM 940 C CA . ASN A 1 117 ? -3.044 20.154 11.907 1.00 88.81 117 ASN A CA 1
ATOM 941 C C . ASN A 1 117 ? -3.879 19.153 12.721 1.00 88.81 117 ASN A C 1
ATOM 943 O O . ASN A 1 117 ? -4.992 18.806 12.331 1.00 88.81 117 ASN A O 1
ATOM 947 N N . ASP A 1 118 ? -3.328 18.717 13.855 1.00 87.88 118 ASP A N 1
ATOM 948 C CA . ASP A 1 118 ? -4.021 17.969 14.915 1.00 87.88 118 ASP A CA 1
ATOM 949 C C . ASP A 1 118 ? -4.675 16.632 14.503 1.00 87.88 118 ASP A C 1
ATOM 951 O O . ASP A 1 118 ? -5.507 16.100 15.233 1.00 87.88 118 ASP A O 1
ATOM 955 N N . LEU A 1 119 ? -4.263 16.048 13.368 1.00 91.00 119 LEU A N 1
ATOM 956 C CA . LEU A 1 119 ? -4.639 14.691 12.956 1.00 91.00 119 LEU A CA 1
ATOM 957 C C . LEU A 1 119 ? -3.463 13.724 13.100 1.00 91.00 119 LEU A C 1
ATOM 959 O O . LEU A 1 119 ? -2.395 13.942 12.526 1.00 91.00 119 LEU A O 1
ATOM 963 N N . SER A 1 120 ? -3.695 12.612 13.794 1.00 91.94 120 SER A N 1
ATOM 964 C CA . SER A 1 120 ? -2.759 11.486 13.848 1.00 91.94 120 SER A CA 1
ATOM 965 C C . SER A 1 120 ? -2.656 10.754 12.507 1.00 91.94 120 SER A C 1
ATOM 967 O O . SER A 1 120 ? -3.565 10.793 11.671 1.00 91.94 120 SER A O 1
ATOM 969 N N . PHE A 1 121 ? -1.592 9.970 12.327 1.00 93.06 121 PHE A N 1
ATOM 970 C CA . PHE A 1 121 ? -1.389 9.109 11.160 1.00 93.06 121 PHE A CA 1
ATOM 971 C C . PHE A 1 121 ? -2.607 8.212 10.865 1.00 93.06 121 PHE A C 1
ATOM 973 O O . PHE A 1 121 ? -3.007 8.059 9.710 1.00 93.06 121 PHE A O 1
ATOM 980 N N . LYS A 1 122 ? -3.267 7.685 11.907 1.00 93.25 122 LYS A N 1
ATOM 981 C CA . LYS A 1 122 ? -4.513 6.906 11.796 1.00 93.25 122 LYS A CA 1
ATOM 982 C C . LYS A 1 122 ? -5.665 7.723 11.205 1.00 93.25 122 L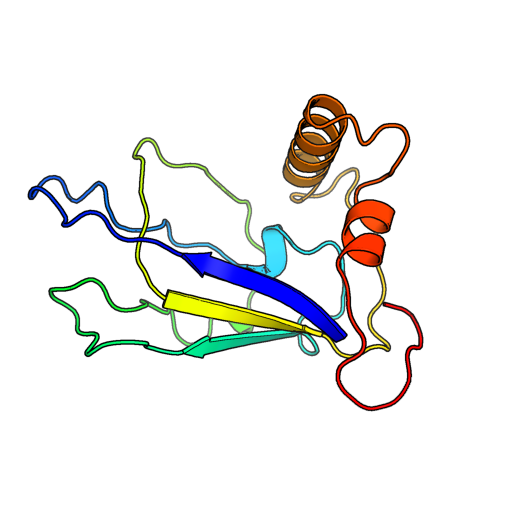YS A C 1
ATOM 984 O O . LYS A 1 122 ? -6.385 7.234 10.335 1.00 93.25 122 LYS A O 1
ATOM 989 N N . GLU A 1 123 ? -5.855 8.953 11.667 1.00 93.62 123 GLU A N 1
ATOM 990 C CA . GLU A 1 123 ? -6.933 9.834 11.202 1.00 93.62 123 GLU A CA 1
ATOM 991 C C . GLU A 1 123 ? -6.684 10.325 9.776 1.00 93.62 123 GLU A C 1
ATOM 993 O O . GLU A 1 123 ? -7.614 10.351 8.970 1.00 93.62 123 GLU A O 1
ATOM 998 N N . LEU A 1 124 ? -5.426 10.596 9.418 1.00 93.94 124 LEU A N 1
ATOM 999 C CA . LEU A 1 124 ? -5.022 10.904 8.045 1.00 93.94 124 LEU A CA 1
ATOM 1000 C C . LEU A 1 124 ? -5.346 9.753 7.077 1.00 93.94 124 LEU A C 1
ATOM 1002 O O . LEU A 1 124 ? -5.777 10.005 5.951 1.00 93.94 124 LEU A O 1
ATOM 1006 N N . TRP A 1 125 ? -5.195 8.493 7.499 1.00 95.00 125 TRP A N 1
ATOM 1007 C CA . TRP A 1 125 ? -5.623 7.343 6.695 1.00 95.00 125 TRP A CA 1
ATOM 1008 C C . TRP A 1 125 ? -7.147 7.186 6.623 1.00 95.00 125 TRP A C 1
ATOM 1010 O O . TRP A 1 125 ? -7.657 6.941 5.530 1.00 95.00 125 TRP A O 1
ATOM 1020 N N . ARG A 1 126 ? -7.884 7.404 7.721 1.00 93.69 126 ARG A N 1
ATOM 1021 C CA . ARG A 1 126 ? -9.363 7.399 7.720 1.00 93.69 126 ARG A CA 1
ATOM 1022 C C . ARG A 1 126 ? -9.958 8.485 6.822 1.00 93.69 126 ARG A C 1
ATOM 1024 O O . ARG A 1 126 ? -10.876 8.225 6.057 1.00 93.69 126 ARG A O 1
ATOM 1031 N N . LEU A 1 127 ? -9.391 9.691 6.835 1.00 92.31 127 LEU A N 1
ATOM 1032 C CA . LEU A 1 127 ? -9.822 10.786 5.959 1.00 92.31 127 LEU A CA 1
ATOM 1033 C C . LEU A 1 127 ? -9.648 10.442 4.465 1.00 92.31 127 LEU A C 1
ATOM 1035 O O . LEU A 1 127 ? -10.379 10.954 3.608 1.00 92.31 127 LEU A O 1
ATOM 1039 N N . ARG A 1 128 ? -8.687 9.563 4.146 1.00 91.50 128 ARG A N 1
ATOM 1040 C CA . ARG A 1 128 ? -8.362 9.107 2.787 1.00 91.50 128 ARG A CA 1
ATOM 1041 C C . ARG A 1 128 ? -9.100 7.836 2.359 1.00 91.50 128 ARG A C 1
ATOM 1043 O O . ARG A 1 128 ? -9.319 7.682 1.157 1.00 91.50 128 ARG A O 1
ATOM 1050 N N . SER A 1 129 ? -9.468 6.945 3.283 1.00 94.56 129 SER A N 1
ATOM 1051 C CA . SER A 1 129 ? -10.122 5.673 2.956 1.00 94.56 129 SER A CA 1
ATOM 1052 C C . SER A 1 129 ? -11.516 5.897 2.363 1.00 94.56 129 SER A C 1
ATOM 1054 O O . SER A 1 129 ? -12.212 6.862 2.677 1.00 94.56 129 SER A O 1
ATOM 1056 N N . ARG A 1 130 ? -11.936 5.033 1.435 1.00 96.88 130 ARG A N 1
ATOM 1057 C CA . ARG A 1 130 ? -13.282 5.076 0.841 1.00 96.88 130 ARG A CA 1
ATOM 1058 C C . ARG A 1 130 ? -13.896 3.685 0.794 1.00 96.88 130 ARG A C 1
ATOM 1060 O O . ARG A 1 130 ? -13.255 2.724 0.353 1.00 96.88 130 ARG A O 1
ATOM 1067 N N . LEU A 1 131 ? -15.156 3.573 1.202 1.00 97.19 131 LEU A N 1
ATOM 1068 C CA . LEU A 1 131 ? -15.948 2.374 0.963 1.00 97.19 131 LEU A CA 1
ATOM 1069 C C . LEU A 1 131 ? -16.227 2.249 -0.541 1.00 97.19 131 LEU A C 1
ATOM 1071 O O . LEU A 1 131 ? -16.719 3.177 -1.173 1.00 97.19 131 LEU A O 1
ATOM 1075 N N . VAL A 1 132 ? -15.878 1.096 -1.115 1.00 96.62 132 VAL A N 1
ATOM 1076 C CA . VAL A 1 132 ? -16.071 0.801 -2.550 1.00 96.62 132 VAL A CA 1
ATOM 1077 C C . VAL A 1 132 ? -17.161 -0.249 -2.764 1.00 96.62 132 VAL A C 1
ATOM 1079 O O . VAL A 1 132 ? -17.862 -0.221 -3.770 1.00 96.62 132 VAL A O 1
ATOM 1082 N N . ARG A 1 133 ? -17.307 -1.192 -1.826 1.00 95.88 133 ARG A N 1
ATOM 1083 C CA . ARG A 1 133 ? -18.311 -2.261 -1.852 1.00 95.88 133 ARG A CA 1
ATOM 1084 C C . ARG A 1 133 ? -18.470 -2.861 -0.455 1.00 95.88 133 ARG A C 1
ATOM 1086 O O . ARG A 1 133 ? -17.484 -2.947 0.273 1.00 95.88 133 ARG A O 1
ATOM 1093 N N . GLY A 1 134 ? -19.672 -3.342 -0.139 1.00 95.56 134 GLY A N 1
ATOM 1094 C CA . GLY A 1 134 ? -19.997 -3.946 1.156 1.00 95.56 134 GLY A CA 1
ATOM 1095 C C . GLY A 1 134 ? -20.360 -2.886 2.191 1.00 95.56 134 GLY A C 1
ATOM 1096 O O . GLY A 1 134 ? -20.887 -1.840 1.823 1.00 95.56 134 GLY A O 1
ATOM 1097 N N . SER A 1 135 ? -20.054 -3.160 3.457 1.00 95.25 135 SER A N 1
ATOM 1098 C CA . SER A 1 135 ? -20.244 -2.230 4.575 1.00 95.25 135 SER A CA 1
ATOM 1099 C C . SER A 1 135 ? -18.901 -1.727 5.101 1.00 95.25 135 SER A C 1
ATOM 1101 O O . SER A 1 135 ? -17.902 -2.452 5.077 1.00 95.25 135 SER A O 1
ATOM 1103 N N . GLU A 1 136 ? -18.887 -0.498 5.603 1.00 92.19 136 GLU A N 1
ATOM 1104 C CA . GLU A 1 136 ? -17.810 0.026 6.448 1.00 92.19 136 GLU A CA 1
ATOM 1105 C C . GLU A 1 136 ? -17.919 -0.612 7.843 1.00 92.19 136 GLU A C 1
ATOM 1107 O O . GLU A 1 136 ? -19.032 -0.860 8.311 1.00 92.19 136 GLU A O 1
ATOM 1112 N N . VAL A 1 137 ? -16.786 -0.960 8.466 1.00 93.12 137 VAL A N 1
ATOM 1113 C CA . VAL A 1 137 ? -16.763 -1.719 9.734 1.00 93.12 137 VAL A CA 1
ATOM 1114 C C . VAL A 1 137 ? -15.733 -1.127 10.702 1.00 93.12 137 VAL A C 1
ATOM 1116 O O . VAL A 1 137 ? -16.122 -0.534 11.702 1.00 93.12 137 VAL A O 1
ATOM 1119 N N . ASN A 1 138 ? -14.436 -1.240 10.388 1.00 93.00 138 ASN A N 1
ATOM 1120 C CA . ASN A 1 138 ? -13.321 -0.830 11.255 1.00 93.00 138 ASN A CA 1
ATOM 1121 C C . ASN A 1 138 ? -12.363 0.194 10.589 1.00 93.00 138 ASN A C 1
ATOM 1123 O O . ASN A 1 138 ? -11.892 1.128 11.267 1.00 93.00 138 ASN A O 1
ATOM 1127 N N . LEU A 1 139 ? -12.073 0.017 9.286 1.00 91.31 139 LEU A N 1
ATOM 1128 C CA . LEU A 1 139 ? -11.270 0.921 8.429 1.00 91.31 139 LEU A CA 1
ATOM 1129 C C . LEU A 1 139 ? -12.090 1.980 7.693 1.00 91.31 139 LEU A C 1
ATOM 1131 O O . LEU A 1 139 ? -13.194 1.605 7.248 1.00 91.31 139 LEU A O 1
#

Radius of gyration: 16.34 Å; chains: 1; bounding box: 42×39×42 Å

InterPro domains:
  IPR008775 Phytanoyl-CoA dioxygenase-like [PF05721] (3-79)
  IPR047128 Phytanoyl-CoA dioxygenase [PTHR21308] (1-75)

pLDDT: mean 86.33, std 13.87, range [43.12, 98.12]

Sequence (139 aa):
MAMHTMLINKPPDPGTRTSRHPMHQDLHYFPFRPANRIVCAWTAMENVNTENGCLFVLPGSHKGVLEPHEYPEWEHFRKAISCHYAASECEYIDVRGTSQENIAKEVEEVARRRGINDLSFKELWRLRSRLVRGSEVNL